Protein AF-A0A0F8VVZ7-F1 (afdb_monomer)

Solvent-accessible surface area (backbone atoms only — not comparable to full-atom values): 10686 Å² total; per-residue (Å²): 142,80,86,84,84,76,80,74,76,83,72,73,88,70,74,68,97,69,88,77,85,92,62,85,66,95,59,83,77,80,72,54,92,98,52,80,81,77,83,84,77,80,93,67,96,72,83,80,77,84,84,76,80,82,86,78,64,84,90,55,71,50,44,83,47,77,46,77,48,61,64,79,43,80,74,36,57,92,58,65,86,60,52,52,40,29,37,40,34,26,28,77,48,74,66,55,91,97,56,69,63,86,90,66,34,62,62,89,94,37,53,75,52,50,76,45,77,76,50,72,46,73,40,44,77,81,40,22,38,75,49,80,42,61,46,99,55,69,74,50,79,40,49,12,29,88,88,66,45,75,64,62,78,81,80,125

pLDDT: mean 79.24, std 21.48, range [27.12, 98.06]

Radius of gyration: 27.92 Å; Cα contacts (8 Å, |Δi|>4): 168; chains: 1; bounding box: 62×69×56 Å

InterPro domains:
  IPR040698 Hydrazine synthase alpha subunit, middle domain [PF18582] (82-152)

Mean predicted aligned error: 13.1 Å

Secondary structure (DSSP, 8-state):
----------------S--STT---SSPPP--TT----S-------PPPP-PPP---TT-SEEEEEES-GGGSGGGTTPPTT---EEEEEEEEPPPTT--SGGGSSSTT--SSEEEEEEEEE--TTS-EEEEEETT---EEEEE-TTS-B--TT--

Foldseek 3Di:
DDDPPPPPPPDPPDPDPDDDDPDDPVDDPDDDPPDDDDDDDDDDDDDDDDDDDDPDDPPDFKDKDKDPAPCVDPQCPPPDQQQFFKKWKWAKDADDPVDDDPVRADDDPHDNIDTGTPDMDTADSRRIDIDIDTPPTDIDIFGAGPVRDGDGPPDD

Organism: NCBI:txid412755

Neare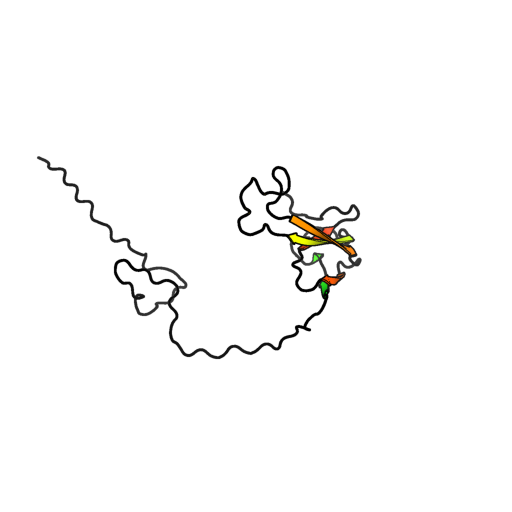st PDB structures (foldseek):
  1ozt-assembly3_K  TM=4.492E-01  e=7.957E+00  Homo sapiens
  8sqx-assembly1_A  TM=2.892E-01  e=3.500E+00  Corynebacterium diphtheriae NCTC 13129
  6fd0-assembly1_B  TM=3.370E-01  e=5.596E+00  Homo sapiens

Sequence (156 aa):
IYDHQSHVPERPLGFSDTWRYGRPLGTKPFSAPGHVLLEPIALKKRPRPPVIPSKVVDRSKGATFSIHDIYEGPGLAGVPRGTVKKFRLFTYQFAYHGMGGQVNRVGLDGPWDIKRVLGTVPIEPDGSAMFLVPANTPISIQPLDEDGKEVNPNVW

Structure (mmCIF, N/CA/C/O backbone):
data_AF-A0A0F8VVZ7-F1
#
_entry.id   AF-A0A0F8VVZ7-F1
#
loop_
_atom_site.group_PDB
_atom_site.id
_atom_site.type_symbol
_atom_site.label_atom_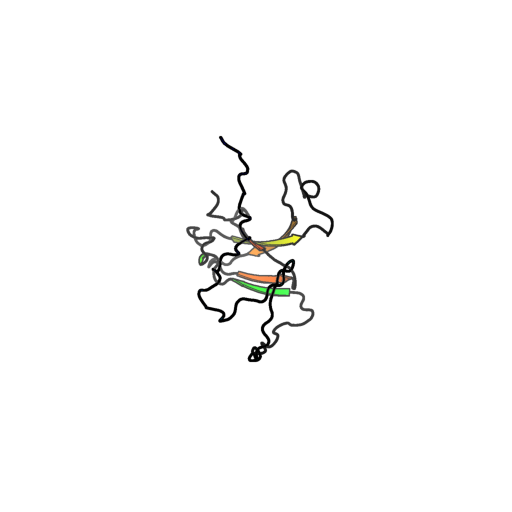id
_atom_site.label_alt_id
_atom_site.label_comp_id
_atom_site.label_asym_id
_atom_site.label_entity_id
_atom_site.label_seq_id
_atom_site.pdbx_PDB_ins_code
_atom_site.Cartn_x
_atom_site.Cartn_y
_atom_site.Cartn_z
_atom_site.occupancy
_atom_site.B_iso_or_equiv
_atom_site.auth_seq_id
_atom_site.auth_comp_id
_atom_site.auth_asym_id
_atom_site.auth_atom_id
_atom_site.pdbx_PDB_model_num
ATOM 1 N N . ILE A 1 1 ? 47.887 48.962 -36.029 1.00 38.66 1 ILE A N 1
ATOM 2 C CA . ILE A 1 1 ? 47.974 48.617 -34.590 1.00 38.66 1 ILE A CA 1
ATOM 3 C C . ILE A 1 1 ? 46.558 48.819 -34.042 1.00 38.66 1 ILE A C 1
ATOM 5 O O . ILE A 1 1 ? 46.180 49.965 -33.888 1.00 38.66 1 ILE A O 1
ATOM 9 N N . TYR A 1 2 ? 45.642 47.863 -33.906 1.00 27.12 2 TYR A N 1
ATOM 10 C CA . TYR A 1 2 ? 45.638 46.399 -33.920 1.00 27.12 2 TYR A CA 1
ATOM 11 C C . TYR A 1 2 ? 44.373 45.910 -34.655 1.00 27.12 2 TYR A C 1
ATOM 13 O O . TYR A 1 2 ? 43.327 46.548 -34.572 1.00 27.12 2 TYR A O 1
ATOM 21 N N . ASP A 1 3 ? 44.504 44.786 -35.356 1.00 31.72 3 ASP A N 1
ATOM 22 C CA . ASP A 1 3 ? 43.426 43.941 -35.877 1.00 31.72 3 ASP A CA 1
ATOM 23 C C . ASP A 1 3 ? 42.826 43.125 -34.716 1.00 31.72 3 ASP A C 1
ATOM 25 O O . ASP A 1 3 ? 43.574 42.579 -33.903 1.00 31.72 3 ASP A O 1
ATOM 29 N N . HIS A 1 4 ? 41.496 43.069 -34.614 1.00 34.97 4 HIS A N 1
ATOM 30 C CA . HIS A 1 4 ? 40.769 42.302 -33.598 1.00 34.97 4 HIS A CA 1
ATOM 31 C C . HIS A 1 4 ? 40.046 41.100 -34.234 1.00 34.97 4 HIS A C 1
ATOM 33 O O . HIS A 1 4 ? 38.872 40.846 -33.977 1.00 34.97 4 HIS A O 1
ATOM 39 N N . GLN A 1 5 ? 40.755 40.307 -35.041 1.00 36.59 5 GLN A N 1
ATOM 40 C CA . GLN A 1 5 ? 40.417 38.894 -35.222 1.00 36.59 5 GLN A CA 1
ATOM 41 C C . GLN A 1 5 ? 40.738 38.114 -33.939 1.00 36.59 5 GLN A C 1
ATOM 43 O O . GLN A 1 5 ? 41.784 37.481 -33.805 1.00 36.59 5 GLN A O 1
ATOM 48 N N . SER A 1 6 ? 39.825 38.124 -32.969 1.00 37.97 6 SER A N 1
ATOM 49 C CA . SER A 1 6 ? 39.844 37.123 -31.901 1.00 37.97 6 SER A CA 1
ATOM 50 C C . SER A 1 6 ? 39.265 35.819 -32.443 1.00 37.97 6 SER A C 1
ATOM 52 O O . SER A 1 6 ? 38.055 35.598 -32.425 1.00 37.97 6 SER A O 1
ATOM 54 N N . HIS A 1 7 ? 40.162 34.972 -32.946 1.00 35.31 7 HIS A N 1
ATOM 55 C CA . HIS A 1 7 ? 39.953 33.545 -33.152 1.00 35.31 7 HIS A CA 1
ATOM 56 C C . HIS A 1 7 ? 39.431 32.942 -31.837 1.00 35.31 7 HIS A C 1
ATOM 58 O O . HIS A 1 7 ? 40.185 32.765 -30.879 1.00 35.31 7 HIS A O 1
ATOM 64 N N . VAL A 1 8 ? 38.128 32.675 -31.754 1.00 42.44 8 VAL A N 1
ATOM 65 C CA . VAL A 1 8 ? 37.579 31.836 -30.686 1.00 42.44 8 VAL A CA 1
ATOM 66 C C . VAL A 1 8 ? 37.990 30.410 -31.045 1.00 42.44 8 VAL A C 1
ATOM 68 O O . VAL A 1 8 ? 37.563 29.927 -32.093 1.00 42.44 8 VAL A O 1
ATOM 71 N N . PRO A 1 9 ? 38.829 29.722 -30.251 1.00 33.06 9 PRO A N 1
ATOM 72 C CA . PRO A 1 9 ? 39.112 28.327 -30.529 1.00 33.06 9 PRO A CA 1
ATOM 73 C C . PRO A 1 9 ? 37.805 27.567 -30.329 1.00 33.06 9 PRO A C 1
ATOM 75 O O . PRO A 1 9 ? 37.203 27.651 -29.253 1.00 33.06 9 PRO A O 1
ATOM 78 N N . GLU A 1 10 ? 37.365 26.835 -31.349 1.00 38.81 10 GLU A N 1
ATOM 79 C CA . GLU A 1 10 ? 36.319 25.838 -31.178 1.00 38.81 10 GLU A CA 1
ATOM 80 C C . GLU A 1 10 ? 36.772 24.883 -30.074 1.00 38.81 10 GLU A C 1
ATOM 82 O O . GLU A 1 10 ? 37.702 24.093 -30.241 1.00 38.81 10 GLU A O 1
ATOM 87 N N . ARG A 1 11 ? 36.156 24.993 -28.894 1.00 33.75 11 ARG A N 1
ATOM 88 C CA . ARG A 1 11 ? 36.314 23.963 -27.877 1.00 33.75 11 ARG A CA 1
ATOM 89 C C . ARG A 1 11 ? 35.620 22.730 -28.441 1.00 33.75 11 ARG A C 1
ATOM 91 O O . ARG A 1 11 ? 34.406 22.798 -28.651 1.00 33.75 11 ARG A O 1
ATOM 98 N N . PRO A 1 12 ? 36.321 21.606 -28.661 1.00 33.03 12 PRO A N 1
ATOM 99 C CA . PRO A 1 12 ? 35.610 20.367 -28.898 1.00 33.03 12 PRO A CA 1
ATOM 100 C C . PRO A 1 12 ? 34.725 20.146 -27.671 1.00 33.03 12 PRO A C 1
ATOM 102 O O . PRO A 1 12 ? 35.169 20.367 -26.540 1.00 33.03 12 PRO A O 1
ATOM 105 N N . LEU A 1 13 ? 33.463 19.778 -27.894 1.00 36.41 13 LEU A N 1
ATOM 106 C CA . LEU A 1 13 ? 32.553 19.317 -26.848 1.00 36.41 13 LEU A CA 1
ATOM 107 C C . LEU A 1 13 ? 33.197 18.095 -26.183 1.00 36.41 13 LEU A C 1
ATOM 109 O O . LEU A 1 13 ? 32.997 16.952 -26.590 1.00 36.41 13 LEU A O 1
ATOM 113 N N . GLY A 1 14 ? 34.052 18.360 -25.200 1.00 32.12 14 GLY A N 1
ATOM 114 C CA . GLY A 1 14 ? 34.684 17.366 -24.368 1.00 32.12 14 GLY A CA 1
ATOM 115 C C . GLY A 1 14 ? 33.597 16.762 -23.508 1.00 32.12 14 GLY A C 1
ATOM 116 O O . GLY A 1 14 ? 33.225 17.326 -22.482 1.00 32.12 14 GLY A O 1
ATOM 117 N N . PHE A 1 15 ? 33.081 15.612 -23.935 1.00 38.22 15 PHE A N 1
ATOM 118 C CA . PHE A 1 15 ? 32.542 14.648 -22.993 1.00 38.22 15 PHE A CA 1
ATOM 119 C C . PHE A 1 15 ? 33.625 14.440 -21.939 1.00 38.22 15 PHE A C 1
ATOM 121 O O . PHE A 1 15 ? 34.724 13.991 -22.257 1.00 38.22 15 PHE A O 1
ATOM 128 N N . SER A 1 16 ? 33.346 14.846 -20.704 1.00 36.53 16 SER A N 1
ATOM 129 C CA . SER A 1 16 ? 34.226 14.574 -19.580 1.00 36.53 16 SER A CA 1
ATOM 130 C C . SER A 1 16 ? 34.523 13.076 -19.558 1.00 36.53 16 SER A C 1
ATOM 132 O O . SER A 1 16 ? 33.588 12.277 -19.500 1.00 36.53 16 SER A O 1
ATOM 134 N N . ASP A 1 17 ? 35.806 12.708 -19.566 1.00 35.81 17 ASP A N 1
ATOM 135 C CA . ASP A 1 17 ? 36.337 11.333 -19.479 1.00 35.81 17 ASP A CA 1
ATOM 136 C C . ASP A 1 17 ? 36.062 10.666 -18.118 1.00 35.81 17 ASP A C 1
ATOM 138 O O . ASP A 1 17 ? 36.838 9.867 -17.594 1.00 35.81 17 ASP A O 1
ATOM 142 N N . THR A 1 18 ? 34.949 11.012 -17.485 1.00 37.78 18 THR A N 1
ATOM 143 C CA . THR A 1 18 ? 34.636 10.579 -16.142 1.00 37.78 18 THR A CA 1
ATOM 144 C C . THR A 1 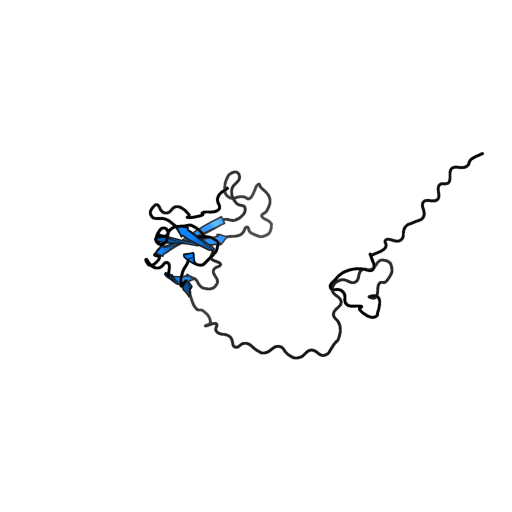18 ? 33.137 10.301 -16.003 1.00 37.78 18 THR A C 1
ATOM 146 O O . THR A 1 18 ? 32.293 11.119 -16.359 1.00 37.78 18 THR A O 1
ATOM 149 N N . TRP A 1 19 ? 32.859 9.120 -15.434 1.00 42.06 19 TRP A N 1
ATOM 150 C CA . TRP A 1 19 ? 31.724 8.791 -14.556 1.00 42.06 19 TRP A CA 1
ATOM 151 C C . TRP A 1 19 ? 30.612 7.868 -15.082 1.00 42.06 19 TRP A C 1
ATOM 153 O O . TRP A 1 19 ? 29.553 8.294 -15.526 1.00 42.06 19 TRP A O 1
ATOM 163 N N . ARG A 1 20 ? 30.769 6.574 -14.770 1.00 36.75 20 ARG A N 1
ATOM 164 C CA . ARG A 1 20 ? 29.941 5.892 -13.752 1.00 36.75 20 ARG A CA 1
ATOM 165 C C . ARG A 1 20 ? 30.733 4.720 -13.146 1.00 36.75 20 ARG A C 1
ATOM 167 O O . ARG A 1 20 ? 31.204 3.848 -13.865 1.00 36.75 20 ARG A O 1
ATOM 174 N N . TYR A 1 21 ? 30.870 4.706 -11.817 1.00 40.84 21 TYR A N 1
ATOM 175 C CA . TYR A 1 21 ? 31.405 3.593 -11.006 1.00 40.84 21 TYR A CA 1
ATOM 176 C C . TYR A 1 21 ? 32.882 3.186 -11.171 1.00 40.84 21 TYR A C 1
ATOM 178 O O . TYR A 1 21 ? 33.189 2.005 -11.029 1.00 40.84 21 TYR A O 1
ATOM 186 N N . GLY A 1 22 ? 33.805 4.123 -11.419 1.00 40.59 22 GLY A N 1
ATOM 187 C CA . GLY A 1 22 ? 35.239 3.927 -11.120 1.00 40.59 22 GLY A CA 1
ATOM 188 C C . GLY A 1 22 ? 35.931 2.703 -11.747 1.00 40.59 22 GLY A C 1
ATOM 189 O O . GLY A 1 22 ? 37.000 2.313 -11.289 1.00 40.59 22 GLY A O 1
ATOM 190 N N . ARG A 1 23 ? 35.342 2.075 -12.771 1.00 43.50 23 ARG A N 1
ATOM 191 C CA . ARG A 1 23 ? 35.945 0.954 -13.493 1.00 43.50 23 ARG A CA 1
ATOM 192 C C . ARG A 1 23 ? 36.420 1.436 -14.856 1.00 43.50 23 ARG A C 1
ATOM 194 O O . ARG A 1 23 ? 35.584 1.895 -15.635 1.00 43.50 23 ARG A O 1
ATOM 201 N N . PRO A 1 24 ? 37.716 1.298 -15.182 1.00 45.50 24 PRO A N 1
ATOM 202 C CA . PRO A 1 24 ? 38.182 1.501 -16.542 1.00 45.50 24 PRO A CA 1
ATOM 203 C C . PRO A 1 24 ? 37.517 0.450 -17.437 1.00 45.50 24 PRO A C 1
ATOM 205 O O . PRO A 1 24 ? 37.810 -0.743 -17.347 1.00 45.50 24 PRO A O 1
ATOM 208 N N . LEU A 1 25 ? 36.598 0.875 -18.302 1.00 50.97 25 LEU A N 1
ATOM 209 C CA . LEU A 1 25 ? 36.334 0.135 -19.529 1.00 50.97 25 LEU A CA 1
ATOM 210 C C . LEU A 1 25 ? 37.593 0.335 -20.370 1.00 50.97 25 LEU A C 1
ATOM 212 O O . LEU A 1 25 ? 37.863 1.445 -20.808 1.00 50.97 25 LEU A O 1
ATOM 216 N N . GLY A 1 26 ? 38.406 -0.711 -20.523 1.00 49.38 26 GLY A N 1
ATOM 217 C CA . GLY A 1 26 ? 39.729 -0.658 -21.165 1.00 49.38 26 GLY A CA 1
ATOM 218 C C . GLY A 1 26 ? 39.743 -0.246 -22.645 1.00 49.38 26 GLY A C 1
ATOM 219 O O . GLY A 1 26 ? 40.752 -0.438 -23.308 1.00 49.38 26 GLY A O 1
ATOM 220 N N . THR A 1 27 ? 38.647 0.298 -23.176 1.00 56.53 27 THR A N 1
ATOM 221 C CA . THR A 1 27 ? 38.540 0.919 -24.498 1.00 56.53 27 THR A CA 1
ATOM 222 C C . THR A 1 27 ? 37.497 2.038 -24.445 1.00 56.53 27 THR A C 1
ATOM 224 O O . THR A 1 27 ? 36.439 1.885 -23.830 1.00 56.53 27 THR A O 1
ATOM 227 N N . LYS A 1 28 ? 37.796 3.173 -25.090 1.00 58.12 28 LYS A N 1
ATOM 228 C CA . LYS A 1 28 ? 36.828 4.255 -25.315 1.00 58.12 28 LYS A CA 1
ATOM 229 C C . LYS A 1 28 ? 35.613 3.663 -26.051 1.00 58.12 28 LYS A C 1
ATOM 231 O O . LYS A 1 28 ? 35.825 2.964 -27.046 1.00 58.12 28 LYS A O 1
ATOM 236 N N . PRO A 1 29 ? 34.367 3.893 -25.598 1.00 61.78 29 PRO A N 1
ATOM 237 C CA . PRO A 1 29 ? 33.199 3.464 -26.357 1.00 61.78 29 PRO A CA 1
ATOM 238 C C . PRO A 1 29 ? 33.265 4.066 -27.766 1.00 61.78 29 PRO A C 1
ATOM 240 O O . PRO A 1 29 ? 33.671 5.218 -27.936 1.00 61.78 29 PRO A O 1
ATOM 243 N N . PHE A 1 30 ? 32.909 3.268 -28.776 1.00 64.62 30 PHE A N 1
ATOM 244 C CA . PHE A 1 30 ? 32.866 3.727 -30.162 1.00 64.62 30 PHE A CA 1
ATOM 245 C C . PHE A 1 30 ? 32.004 4.996 -30.259 1.00 64.62 30 PHE A C 1
ATOM 247 O O . PHE A 1 30 ? 30.949 5.095 -29.639 1.00 64.62 30 PHE A O 1
ATOM 254 N N . SER A 1 31 ? 32.461 5.985 -31.015 1.00 68.19 31 SER A N 1
ATOM 255 C CA . SER A 1 31 ? 31.673 7.158 -31.384 1.00 68.19 31 SER A CA 1
ATOM 256 C C . SER A 1 31 ? 32.077 7.534 -32.800 1.00 68.19 31 SER A C 1
ATOM 258 O O . SER A 1 31 ? 33.268 7.652 -33.093 1.00 68.19 31 SER A O 1
ATOM 260 N N . ALA A 1 32 ? 31.087 7.668 -33.680 1.00 70.69 32 ALA A N 1
ATOM 261 C CA . ALA A 1 32 ? 31.269 8.223 -35.012 1.00 70.69 32 ALA A CA 1
ATOM 262 C C . ALA A 1 32 ? 30.832 9.697 -34.990 1.00 70.69 32 ALA A C 1
ATOM 264 O O . ALA A 1 32 ? 29.862 10.022 -34.299 1.00 70.69 32 ALA A O 1
ATOM 265 N N . PRO A 1 33 ? 31.497 10.597 -35.736 1.00 77.62 33 PRO A N 1
ATOM 266 C CA . PRO A 1 33 ? 31.050 11.980 -35.863 1.00 77.62 33 PRO A CA 1
ATOM 267 C C . PRO A 1 33 ? 29.564 12.061 -36.246 1.00 77.62 33 PRO A C 1
ATOM 269 O O . PRO A 1 33 ? 29.078 11.300 -37.085 1.00 77.62 33 PRO A O 1
ATOM 272 N N . GLY A 1 34 ? 28.823 12.950 -35.583 1.00 81.25 34 GLY A N 1
ATOM 273 C CA . GLY A 1 34 ? 27.379 13.113 -35.782 1.00 81.25 34 GLY A CA 1
ATOM 274 C C . GLY A 1 34 ? 26.493 12.024 -35.160 1.00 81.25 34 GLY A C 1
ATOM 275 O O . GLY A 1 34 ? 25.278 12.106 -35.301 1.00 81.25 34 GLY A O 1
ATOM 276 N N . HIS A 1 35 ? 27.060 11.030 -34.465 1.00 78.25 35 HIS A N 1
ATOM 277 C CA . HIS A 1 35 ? 26.309 9.920 -33.874 1.00 78.25 35 HIS A CA 1
ATOM 278 C C . HIS A 1 35 ? 26.615 9.748 -32.383 1.00 78.25 35 HIS A C 1
ATOM 280 O O . HIS A 1 35 ? 27.761 9.843 -31.938 1.00 78.25 35 HIS A O 1
ATOM 286 N N . VAL A 1 36 ? 25.575 9.417 -31.614 1.00 78.00 36 VAL A N 1
ATOM 287 C CA . VAL A 1 36 ? 25.680 9.027 -30.203 1.00 78.00 36 VAL A CA 1
ATOM 288 C C . VAL A 1 36 ? 25.339 7.550 -30.044 1.00 78.00 36 VAL A C 1
ATOM 290 O O . VAL A 1 36 ? 24.416 7.043 -30.679 1.00 78.00 36 VAL A O 1
ATOM 293 N N . LEU A 1 37 ? 26.086 6.855 -29.189 1.00 77.06 37 LEU A N 1
ATOM 294 C CA . LEU A 1 37 ? 25.804 5.470 -28.824 1.00 77.06 37 LEU A CA 1
ATOM 295 C C . LEU A 1 37 ? 24.949 5.460 -27.558 1.00 77.06 37 LEU A C 1
ATOM 297 O O . LEU A 1 37 ? 25.429 5.788 -26.473 1.00 77.06 37 LEU A O 1
ATOM 301 N N . LEU A 1 38 ? 23.678 5.095 -27.713 1.00 80.69 38 LEU A N 1
ATOM 302 C CA . LEU A 1 38 ? 22.730 4.929 -26.618 1.00 80.69 38 LEU A CA 1
ATOM 303 C C . LEU A 1 38 ? 22.550 3.426 -26.359 1.00 80.69 38 LEU A C 1
ATOM 305 O O . LEU A 1 38 ? 22.319 2.665 -27.291 1.00 80.69 38 LEU A O 1
ATOM 309 N N . GLU A 1 39 ? 22.705 3.010 -25.100 1.00 88.06 39 GLU A N 1
ATOM 310 C CA . GLU A 1 39 ? 22.470 1.630 -24.631 1.00 88.06 39 GLU A CA 1
ATOM 311 C C . GLU A 1 39 ? 23.316 0.524 -25.311 1.00 88.06 39 GLU A C 1
ATOM 313 O O . GLU A 1 39 ? 22.771 -0.456 -25.823 1.00 88.06 39 GLU A O 1
ATOM 318 N N . PRO A 1 40 ? 24.664 0.596 -25.289 1.00 82.50 40 PRO A N 1
ATOM 319 C CA . PRO A 1 40 ? 25.488 -0.482 -25.834 1.00 82.50 40 PRO A CA 1
ATOM 320 C C . PRO A 1 40 ? 25.252 -1.806 -25.088 1.00 82.50 40 PRO A C 1
ATOM 322 O O . PRO A 1 40 ? 25.495 -1.920 -23.883 1.00 82.50 40 PRO A O 1
ATOM 325 N N . ILE A 1 41 ? 24.842 -2.844 -25.822 1.00 87.94 41 ILE A N 1
ATOM 326 C CA . ILE A 1 41 ? 24.661 -4.196 -25.282 1.00 87.94 41 ILE A CA 1
ATOM 327 C C . ILE A 1 41 ? 25.929 -5.011 -25.537 1.00 87.94 41 ILE A C 1
ATOM 329 O O . ILE A 1 41 ? 26.199 -5.455 -26.650 1.00 87.94 41 ILE A O 1
ATOM 333 N N . ALA A 1 42 ? 26.715 -5.238 -24.486 1.00 86.75 42 ALA A N 1
ATOM 334 C CA . ALA A 1 42 ? 27.908 -6.071 -24.581 1.00 86.75 42 ALA A CA 1
ATOM 335 C C . ALA A 1 42 ? 27.551 -7.537 -24.892 1.00 86.75 42 ALA A C 1
ATOM 337 O O . ALA A 1 42 ? 26.837 -8.189 -24.122 1.00 86.75 42 ALA A O 1
ATOM 338 N N . LEU A 1 43 ? 28.123 -8.084 -25.969 1.00 90.75 43 LEU A N 1
ATOM 339 C CA . LEU A 1 43 ? 28.019 -9.502 -26.301 1.00 90.75 43 LEU A CA 1
ATOM 340 C C . LEU A 1 43 ? 28.961 -10.318 -25.401 1.00 90.75 43 LEU A C 1
ATOM 342 O O . LEU A 1 43 ? 30.152 -10.459 -25.668 1.00 90.75 43 LEU A O 1
ATOM 346 N N . LYS A 1 44 ? 28.428 -10.838 -24.292 1.00 93.69 44 LYS A N 1
ATOM 347 C CA . LYS A 1 44 ? 29.164 -11.661 -23.321 1.00 93.69 44 LYS A CA 1
ATOM 348 C C . LYS A 1 44 ? 28.283 -12.808 -22.833 1.00 93.69 44 LYS A C 1
ATOM 350 O O . LYS A 1 44 ? 27.104 -12.602 -22.551 1.00 93.69 44 LYS A O 1
ATOM 355 N N . LYS A 1 45 ? 28.861 -14.001 -22.649 1.00 94.12 45 LYS A N 1
ATOM 356 C CA . LYS A 1 45 ? 28.173 -15.134 -22.006 1.00 94.12 45 LYS A CA 1
ATOM 357 C C . LYS A 1 45 ? 27.734 -14.740 -20.587 1.00 94.12 45 LYS A C 1
ATOM 359 O O . LYS A 1 45 ? 28.563 -14.324 -19.776 1.00 94.12 45 LYS A O 1
ATOM 364 N N . ARG A 1 46 ? 26.441 -14.876 -20.285 1.00 94.50 46 ARG A N 1
ATOM 365 C CA . ARG A 1 46 ? 25.855 -14.630 -18.956 1.00 94.50 46 ARG A CA 1
ATOM 366 C C . ARG A 1 46 ? 25.238 -15.926 -18.416 1.00 94.50 46 ARG A C 1
ATOM 368 O O . ARG A 1 46 ? 24.663 -16.673 -19.209 1.00 94.50 46 ARG A O 1
ATOM 375 N N . PRO A 1 47 ? 25.353 -16.219 -17.109 1.00 95.50 47 PRO A N 1
ATOM 376 C CA . PRO A 1 47 ? 24.612 -17.323 -16.509 1.00 95.50 47 PRO A CA 1
ATOM 377 C C . PRO A 1 47 ? 23.107 -17.052 -16.617 1.00 95.50 47 PRO A C 1
ATOM 379 O O . PRO A 1 47 ? 22.667 -15.905 -16.512 1.00 95.50 47 PRO A O 1
ATOM 382 N N . ARG A 1 48 ? 22.316 -18.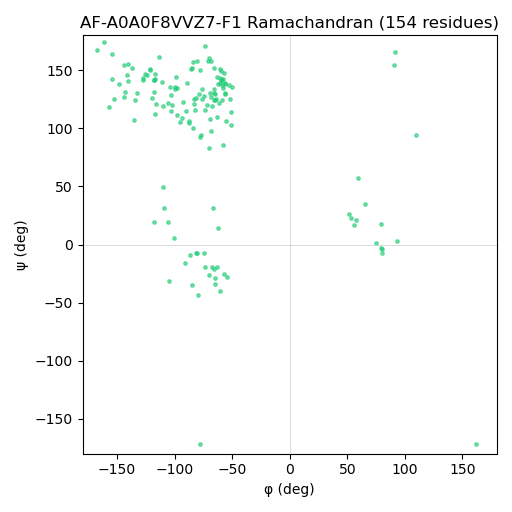105 -16.836 1.00 95.88 48 ARG A N 1
ATOM 383 C CA . ARG A 1 48 ? 20.854 -18.003 -16.861 1.00 95.88 48 ARG A CA 1
ATOM 384 C C . ARG A 1 48 ? 20.355 -17.681 -15.443 1.00 95.88 48 ARG A C 1
ATOM 386 O O . ARG A 1 48 ? 20.718 -18.420 -14.528 1.00 95.88 48 ARG A O 1
ATOM 393 N N . PRO A 1 49 ? 19.542 -16.627 -15.241 1.00 95.94 49 PRO A N 1
ATOM 394 C CA . PRO A 1 49 ? 18.921 -16.372 -13.945 1.00 95.94 49 PRO A CA 1
ATOM 395 C C . PRO A 1 49 ? 18.079 -17.573 -13.483 1.00 95.94 49 PRO A C 1
ATOM 397 O O . PRO A 1 49 ? 17.496 -18.261 -14.331 1.00 95.94 49 PRO A O 1
ATOM 400 N N . PRO A 1 50 ? 17.994 -17.837 -12.168 1.00 96.38 50 PRO A N 1
ATOM 401 C CA . PRO A 1 50 ? 17.132 -18.891 -11.650 1.00 96.38 50 PRO A CA 1
ATOM 402 C C . PRO A 1 50 ? 15.671 -18.620 -12.025 1.00 96.38 50 PRO A C 1
ATOM 404 O O . PRO A 1 50 ? 15.212 -17.477 -12.020 1.00 96.38 50 PRO A O 1
ATOM 407 N N . VAL A 1 51 ? 14.936 -19.683 -12.354 1.00 96.06 51 VAL A N 1
ATOM 408 C CA . VAL A 1 51 ? 13.499 -19.592 -12.635 1.00 96.06 51 VAL A CA 1
ATOM 409 C C . VAL A 1 51 ? 12.752 -19.614 -11.305 1.00 96.06 51 VAL A C 1
ATOM 411 O O . VAL A 1 51 ? 12.802 -20.612 -10.591 1.00 96.06 51 VAL A O 1
ATOM 414 N N . ILE A 1 52 ? 12.063 -18.521 -10.975 1.00 95.81 52 ILE A N 1
ATOM 415 C CA . ILE A 1 52 ? 11.171 -18.454 -9.813 1.00 95.81 52 ILE A CA 1
ATOM 416 C C . ILE A 1 52 ? 9.817 -19.049 -10.230 1.00 95.81 52 ILE A C 1
ATOM 418 O O . ILE A 1 52 ? 9.210 -18.533 -11.173 1.00 95.81 52 ILE A O 1
ATOM 422 N N . PRO A 1 53 ? 9.325 -20.117 -9.572 1.00 95.06 53 PRO A N 1
ATOM 423 C CA . PRO A 1 53 ? 8.004 -20.662 -9.862 1.00 95.06 53 PRO A CA 1
ATOM 424 C C . PRO A 1 53 ? 6.905 -19.625 -9.622 1.00 95.06 53 PRO A C 1
ATOM 426 O O . PRO A 1 53 ? 6.928 -18.896 -8.627 1.00 95.06 53 PRO A O 1
ATOM 429 N N . SER A 1 54 ? 5.922 -19.579 -10.519 1.00 93.62 54 SER A N 1
ATOM 430 C CA . SER A 1 54 ? 4.760 -18.711 -10.342 1.00 93.62 54 SER A CA 1
ATOM 431 C C . SER A 1 54 ? 3.932 -19.166 -9.141 1.00 93.62 54 SER A C 1
ATOM 433 O O . SER A 1 54 ? 3.628 -20.349 -9.001 1.00 93.62 54 SER A O 1
ATOM 435 N N . LYS A 1 55 ? 3.535 -18.210 -8.298 1.00 91.81 55 LYS A N 1
ATOM 436 C CA . LYS A 1 55 ? 2.541 -18.403 -7.227 1.00 91.81 55 LYS A CA 1
ATOM 437 C C . LYS A 1 55 ? 1.156 -17.869 -7.620 1.00 91.81 55 LYS A C 1
ATOM 439 O O . LYS A 1 55 ? 0.262 -17.805 -6.783 1.00 91.81 55 LYS A O 1
ATOM 444 N N . VAL A 1 56 ? 0.990 -17.427 -8.869 1.00 91.75 56 VAL A N 1
ATOM 445 C CA . VAL A 1 56 ? -0.252 -16.821 -9.355 1.00 91.75 56 VAL A CA 1
ATOM 446 C C . VAL A 1 56 ? -1.287 -17.911 -9.604 1.00 91.75 56 VAL A C 1
ATOM 448 O O . VAL A 1 56 ? -1.049 -18.833 -10.381 1.00 91.75 56 VAL A O 1
ATOM 451 N N . VAL A 1 57 ? -2.451 -17.767 -8.977 1.00 90.25 57 VAL A N 1
ATOM 452 C CA . VAL A 1 57 ? -3.652 -18.529 -9.325 1.00 90.25 57 VAL A CA 1
ATOM 453 C C . VAL A 1 57 ? -4.404 -17.733 -10.385 1.00 90.25 57 VAL A C 1
ATOM 455 O O . VAL A 1 57 ? -4.856 -16.618 -10.115 1.00 90.25 57 VAL A O 1
ATOM 458 N N . ASP A 1 58 ? -4.496 -18.285 -11.595 1.00 86.62 58 ASP A N 1
ATOM 459 C CA . ASP A 1 58 ? -5.155 -17.611 -12.714 1.00 86.62 58 ASP A CA 1
ATOM 460 C C . ASP A 1 58 ? -6.633 -17.325 -12.397 1.00 86.62 58 ASP A C 1
ATOM 462 O O . ASP A 1 58 ? -7.317 -18.114 -11.740 1.00 86.62 58 ASP A O 1
ATOM 466 N N . ARG A 1 59 ? -7.120 -16.171 -12.864 1.00 88.81 59 ARG A N 1
ATOM 467 C CA . ARG A 1 59 ? -8.498 -15.678 -12.677 1.00 88.81 59 ARG A CA 1
ATOM 468 C C . ARG A 1 59 ? -8.960 -15.533 -11.222 1.00 88.81 59 ARG A C 1
ATOM 470 O O . ARG A 1 59 ? -10.168 -15.480 -10.969 1.00 88.81 59 ARG A O 1
ATOM 477 N N . SER A 1 60 ? -8.039 -15.438 -10.263 1.00 91.25 60 SER A N 1
ATOM 478 C CA . SER A 1 60 ? -8.400 -15.082 -8.891 1.00 91.25 60 SER A CA 1
ATOM 479 C C . SER A 1 60 ? -9.091 -13.712 -8.860 1.00 91.25 60 SER A C 1
ATOM 481 O O . SER A 1 60 ? -8.754 -12.795 -9.608 1.00 91.25 60 SER A O 1
ATOM 483 N N . LYS A 1 61 ? -10.111 -13.576 -8.006 1.00 93.81 61 LYS A N 1
ATOM 484 C CA . LYS A 1 61 ? -10.859 -12.315 -7.850 1.00 93.81 61 LYS A CA 1
ATOM 485 C C . LYS A 1 61 ? -10.273 -11.408 -6.769 1.00 93.81 61 LYS A C 1
ATOM 487 O O . LYS A 1 61 ? -10.597 -10.225 -6.720 1.00 93.81 61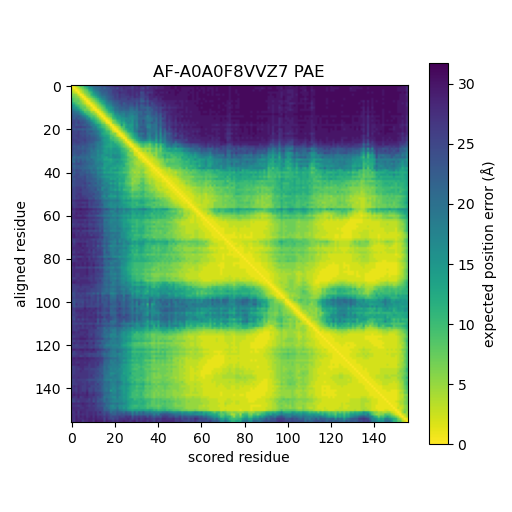 LYS A O 1
ATOM 492 N N . GLY A 1 62 ? -9.415 -11.952 -5.913 1.00 93.88 62 GLY A N 1
ATOM 493 C CA . GLY A 1 62 ? -8.829 -11.229 -4.800 1.00 93.88 62 GLY A CA 1
ATOM 494 C C . GLY A 1 62 ? -7.579 -11.894 -4.253 1.00 93.88 62 GLY A C 1
ATOM 495 O O . GLY A 1 62 ? -7.210 -12.993 -4.666 1.00 93.88 62 GLY A O 1
ATOM 496 N N . ALA A 1 63 ? -6.950 -11.204 -3.313 1.00 93.69 63 ALA A N 1
ATOM 497 C CA . ALA A 1 63 ? -5.818 -11.686 -2.541 1.00 93.69 63 ALA A CA 1
ATOM 498 C C . ALA A 1 63 ? -5.998 -11.308 -1.069 1.00 93.69 63 ALA A C 1
ATOM 500 O O . ALA A 1 63 ? -6.638 -10.303 -0.755 1.00 93.69 63 ALA A O 1
ATOM 501 N N . THR A 1 64 ? -5.419 -12.103 -0.175 1.00 95.19 64 THR A N 1
ATOM 502 C CA . THR A 1 64 ? -5.330 -11.755 1.244 1.00 95.19 64 THR A CA 1
ATOM 503 C C . THR A 1 64 ? -4.150 -10.817 1.452 1.00 95.19 64 THR A C 1
ATOM 505 O O . THR A 1 64 ? -3.024 -11.139 1.071 1.00 95.19 64 THR A O 1
ATOM 508 N N . PHE A 1 65 ? -4.411 -9.668 2.063 1.00 95.56 65 PHE A N 1
ATOM 509 C CA . PHE A 1 65 ? -3.403 -8.724 2.523 1.00 95.56 65 PHE A CA 1
ATOM 510 C C . PHE A 1 65 ? -3.277 -8.840 4.042 1.00 95.56 65 PHE A C 1
ATOM 512 O O . PHE A 1 65 ? -4.292 -8.916 4.734 1.00 95.56 65 PHE A O 1
ATOM 519 N N . SER A 1 66 ? -2.046 -8.870 4.550 1.00 96.06 66 SER A N 1
ATOM 520 C CA . SER A 1 66 ? -1.755 -9.001 5.978 1.00 96.06 66 SER A CA 1
ATOM 521 C C . SER A 1 66 ? -0.721 -7.963 6.392 1.00 96.06 66 SER A C 1
ATOM 523 O O . SER A 1 66 ? 0.324 -7.842 5.752 1.00 96.06 66 SER A O 1
ATOM 525 N N . ILE A 1 67 ? -1.010 -7.242 7.470 1.00 95.56 67 ILE A N 1
ATOM 526 C CA . ILE A 1 67 ? -0.095 -6.335 8.163 1.00 95.56 67 ILE A CA 1
ATOM 527 C C . ILE A 1 67 ? 0.039 -6.860 9.584 1.00 95.56 67 ILE A C 1
ATOM 529 O O . ILE A 1 67 ? -0.967 -7.060 10.261 1.00 95.56 67 ILE A O 1
ATOM 533 N N . HIS A 1 68 ? 1.272 -7.089 10.023 1.00 96.56 68 HIS A N 1
ATOM 534 C CA . HIS A 1 68 ? 1.536 -7.560 11.380 1.00 96.56 68 HIS A CA 1
ATOM 535 C C . HIS A 1 68 ? 1.473 -6.427 12.398 1.00 96.56 68 HIS A C 1
ATOM 537 O O . HIS A 1 68 ? 0.868 -6.597 13.444 1.00 96.56 68 HIS A O 1
ATOM 543 N N . ASP A 1 69 ? 2.056 -5.273 12.082 1.00 96.44 69 ASP A N 1
ATOM 544 C CA . ASP A 1 69 ? 2.015 -4.108 12.956 1.00 96.44 69 ASP A CA 1
ATOM 545 C C . ASP A 1 69 ? 2.236 -2.829 12.142 1.00 96.44 69 ASP A C 1
ATOM 547 O O . ASP A 1 69 ? 3.274 -2.644 11.504 1.00 96.44 69 ASP A O 1
ATOM 551 N N . ILE A 1 70 ? 1.247 -1.937 12.136 1.00 95.06 70 ILE A N 1
ATOM 552 C CA . ILE A 1 70 ? 1.332 -0.661 11.416 1.00 95.06 70 ILE A CA 1
ATOM 553 C C . ILE A 1 70 ? 2.256 0.362 12.100 1.00 95.06 70 ILE A C 1
ATOM 555 O O . ILE A 1 70 ? 2.717 1.303 11.453 1.00 95.06 70 ILE A O 1
ATOM 559 N N . TYR A 1 71 ? 2.552 0.186 13.389 1.00 94.88 71 TYR A N 1
ATOM 560 C CA . TYR A 1 71 ? 3.334 1.132 14.188 1.00 94.88 71 TYR A CA 1
ATOM 561 C C . TYR A 1 71 ? 4.849 0.918 14.096 1.00 94.88 71 TYR A C 1
ATOM 563 O O . TYR A 1 71 ? 5.604 1.763 14.573 1.00 94.88 71 TYR A O 1
ATOM 571 N N 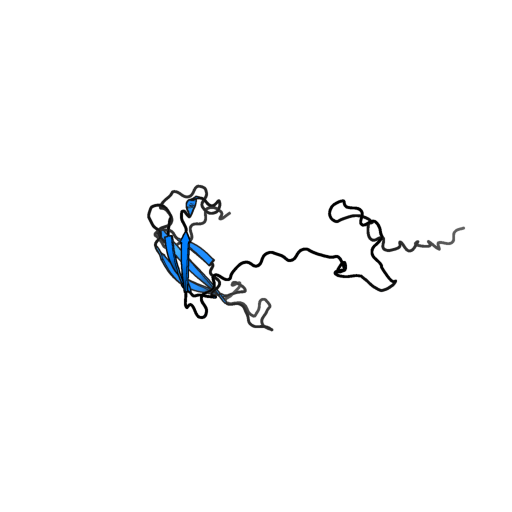. GLU A 1 72 ? 5.317 -0.174 13.484 1.00 94.44 72 GLU A N 1
ATOM 572 C CA . GLU A 1 72 ? 6.757 -0.415 13.286 1.00 94.44 72 GLU A CA 1
ATOM 573 C C . GLU A 1 72 ? 7.383 0.530 12.250 1.00 94.44 72 GLU A C 1
ATOM 575 O O . GLU A 1 72 ? 8.582 0.810 12.288 1.00 94.44 72 GLU A O 1
ATOM 580 N N . GLY A 1 73 ? 6.580 1.024 11.305 1.00 87.88 73 GLY A N 1
ATOM 581 C CA . GLY A 1 73 ? 7.052 1.885 10.229 1.00 87.88 73 GLY A CA 1
ATOM 582 C C . GLY A 1 73 ? 7.291 3.335 10.674 1.00 87.88 73 GLY A C 1
ATOM 583 O O . GLY A 1 73 ? 6.556 3.865 11.509 1.00 87.88 73 GLY A O 1
ATOM 584 N N . PRO A 1 74 ? 8.236 4.056 10.039 1.00 90.25 74 PRO A N 1
ATOM 585 C CA . PRO A 1 74 ? 8.529 5.454 10.374 1.00 90.25 74 PRO A CA 1
ATOM 586 C C . PRO A 1 74 ? 7.347 6.405 10.119 1.00 90.25 74 PRO A C 1
ATOM 588 O O . PRO A 1 74 ? 7.305 7.498 10.674 1.00 90.25 74 PRO A O 1
ATOM 591 N N . GLY A 1 75 ? 6.376 5.999 9.294 1.00 88.00 75 GLY A N 1
ATOM 592 C CA . GLY A 1 75 ? 5.200 6.805 8.963 1.00 88.00 75 GLY A CA 1
ATOM 593 C C . GLY A 1 75 ? 4.258 7.070 10.141 1.00 88.00 75 GLY A C 1
ATOM 594 O O . GLY A 1 75 ? 3.520 8.045 10.087 1.00 88.00 75 GLY A O 1
ATOM 595 N N . LEU A 1 76 ? 4.301 6.251 11.198 1.00 92.75 76 LEU A N 1
ATOM 596 C CA . LEU A 1 76 ? 3.519 6.438 12.429 1.00 92.75 76 LEU A CA 1
ATOM 597 C C . LEU A 1 76 ? 4.408 6.631 13.667 1.00 92.75 76 LEU A C 1
ATOM 599 O O . LEU A 1 76 ? 3.954 6.448 14.797 1.00 92.75 76 LEU A O 1
ATOM 603 N N . ALA A 1 77 ? 5.677 7.004 13.481 1.00 91.81 77 ALA A N 1
ATOM 604 C CA . ALA A 1 77 ? 6.582 7.246 14.597 1.00 91.81 77 ALA A CA 1
ATOM 605 C C . ALA A 1 77 ? 6.007 8.311 15.551 1.00 91.81 77 ALA A C 1
ATOM 607 O O . ALA A 1 77 ? 5.583 9.383 15.126 1.00 91.81 77 ALA A O 1
ATOM 608 N N . GLY A 1 78 ? 5.977 7.997 16.848 1.00 91.81 78 GLY A N 1
ATOM 609 C CA . GLY A 1 78 ? 5.430 8.879 17.885 1.00 91.81 78 GLY A CA 1
ATOM 610 C C . GLY A 1 78 ? 3.901 8.873 18.012 1.00 91.81 78 GLY A C 1
ATOM 611 O O . GLY A 1 78 ? 3.383 9.435 18.975 1.00 91.81 78 GLY A O 1
ATOM 612 N N . VAL A 1 79 ? 3.171 8.209 17.110 1.00 94.31 79 VAL A N 1
ATOM 613 C CA . VAL A 1 79 ? 1.719 8.031 17.247 1.00 94.31 79 VAL A CA 1
ATOM 614 C C . VAL A 1 79 ? 1.444 6.974 18.323 1.00 94.31 79 VAL A C 1
ATOM 616 O O . VAL A 1 79 ? 1.970 5.862 18.226 1.00 94.31 79 VAL A O 1
ATOM 619 N N . PRO A 1 80 ? 0.600 7.258 19.333 1.00 94.50 80 PRO A N 1
ATOM 620 C CA . PRO A 1 80 ? 0.249 6.266 20.341 1.00 94.50 80 PRO A CA 1
ATOM 621 C C . PRO A 1 80 ? -0.402 5.025 19.721 1.00 94.50 80 PRO A C 1
ATOM 623 O O . PRO A 1 80 ? -1.276 5.119 18.849 1.00 94.50 80 PRO A O 1
ATOM 626 N N . ARG A 1 81 ? -0.009 3.840 20.197 1.00 95.06 81 ARG A N 1
ATOM 627 C CA . ARG A 1 81 ? -0.630 2.580 19.769 1.00 95.06 81 ARG A CA 1
ATOM 628 C C . ARG A 1 81 ? -2.130 2.585 20.057 1.00 95.06 81 ARG A C 1
ATOM 630 O O . ARG A 1 81 ? -2.582 3.133 21.058 1.00 95.06 81 ARG A O 1
ATOM 637 N N . GLY A 1 82 ? -2.900 1.997 19.148 1.00 95.06 82 GLY A N 1
ATOM 638 C CA . GLY A 1 82 ? -4.359 1.992 19.201 1.00 95.06 82 GLY A CA 1
ATOM 639 C C . GLY A 1 82 ? -5.028 3.283 18.714 1.00 95.06 82 GLY A C 1
ATOM 640 O O . GLY A 1 82 ? -6.255 3.309 18.645 1.00 95.06 82 GLY A O 1
ATOM 641 N N . THR A 1 83 ? -4.278 4.333 18.346 1.00 96.12 83 THR A N 1
ATOM 642 C CA . THR A 1 83 ? -4.849 5.544 17.715 1.00 96.12 83 THR A CA 1
ATOM 643 C C . THR A 1 83 ? -5.539 5.223 16.387 1.00 96.12 83 THR A C 1
ATOM 645 O O . THR A 1 83 ? -6.612 5.748 16.105 1.00 96.12 83 THR A O 1
ATOM 648 N N . VAL A 1 84 ? -4.954 4.339 15.575 1.00 97.00 84 VAL A N 1
ATOM 649 C CA . VAL A 1 84 ? -5.505 3.971 14.271 1.00 97.00 84 VAL A CA 1
ATOM 650 C C . VAL A 1 84 ? -6.566 2.890 14.475 1.00 97.00 84 VAL A C 1
ATOM 652 O O . VAL A 1 84 ? -6.293 1.856 15.079 1.00 97.00 84 VAL A O 1
ATOM 655 N N . LYS A 1 85 ? -7.781 3.126 13.976 1.00 97.50 85 LYS A N 1
ATOM 656 C CA . LYS A 1 85 ? -8.935 2.220 14.111 1.00 97.50 85 LYS A CA 1
ATOM 657 C C . LYS A 1 85 ? -9.262 1.471 12.829 1.00 97.50 85 LYS A C 1
ATOM 659 O O . LYS A 1 85 ? -9.818 0.373 12.873 1.00 97.50 85 LYS A O 1
ATOM 664 N N . LYS A 1 86 ? -8.995 2.089 11.678 1.00 98.06 86 LYS A N 1
ATOM 665 C CA . LYS A 1 86 ? -9.361 1.551 10.364 1.00 98.06 86 LYS A CA 1
ATOM 666 C C . LYS A 1 86 ? -8.297 1.886 9.335 1.00 98.06 86 LYS A C 1
ATOM 668 O O . LYS A 1 86 ? -7.641 2.918 9.424 1.00 98.06 86 LYS A O 1
ATOM 673 N N . PHE A 1 87 ? -8.210 1.071 8.297 1.00 97.50 87 PHE A N 1
ATOM 674 C CA . PHE A 1 87 ? -7.581 1.461 7.045 1.00 97.50 87 PHE A CA 1
ATOM 675 C C . PHE A 1 87 ? -8.636 1.897 6.044 1.00 97.50 87 PHE A C 1
ATOM 677 O O . PHE A 1 87 ? -9.626 1.195 5.842 1.00 97.50 87 PHE A O 1
ATOM 684 N N . ARG A 1 88 ? -8.403 3.020 5.365 1.00 97.81 88 ARG A N 1
ATOM 685 C CA . ARG A 1 88 ? -9.079 3.361 4.111 1.00 97.81 88 ARG A CA 1
ATOM 686 C C . ARG A 1 88 ? -8.239 2.866 2.953 1.00 97.81 88 ARG A C 1
ATOM 688 O O . ARG A 1 88 ? -7.088 3.265 2.801 1.00 97.81 88 ARG A O 1
ATOM 695 N N . LEU A 1 89 ? -8.844 2.029 2.124 1.00 97.50 89 LEU A N 1
ATOM 696 C CA . LEU A 1 89 ? -8.247 1.567 0.885 1.00 97.50 89 LEU A CA 1
ATOM 697 C C . LEU A 1 89 ? -8.811 2.378 -0.266 1.00 97.50 89 LEU A C 1
ATOM 699 O O . LEU A 1 89 ? -10.026 2.553 -0.380 1.00 97.50 89 LEU A O 1
ATOM 703 N N . PHE A 1 90 ? -7.936 2.843 -1.144 1.00 95.81 90 PHE A N 1
ATOM 704 C CA . PHE A 1 90 ? -8.337 3.517 -2.368 1.00 95.81 90 PHE A CA 1
ATOM 705 C C . PHE A 1 90 ? -7.448 3.106 -3.535 1.00 95.81 90 PHE A C 1
ATOM 707 O O . PHE A 1 90 ? -6.309 2.680 -3.355 1.00 95.81 90 PHE A O 1
ATOM 714 N N . THR A 1 91 ? -7.995 3.230 -4.736 1.00 95.06 91 THR A N 1
ATOM 715 C CA . THR A 1 91 ? -7.299 2.991 -5.997 1.00 95.06 91 THR A CA 1
ATOM 716 C C . THR A 1 91 ? -7.160 4.292 -6.776 1.00 95.06 91 THR A C 1
ATOM 718 O O . THR A 1 91 ? -7.877 5.264 -6.515 1.00 95.06 91 THR A O 1
ATOM 721 N N . TYR A 1 92 ? -6.236 4.305 -7.728 1.00 89.25 92 TYR A N 1
ATOM 722 C CA . TYR A 1 92 ? -6.012 5.430 -8.621 1.00 89.25 92 TYR A CA 1
ATOM 723 C C . TYR A 1 92 ? -6.698 5.161 -9.948 1.00 89.25 92 TYR A C 1
ATOM 725 O O . TYR A 1 92 ? -6.588 4.071 -10.510 1.00 89.25 92 TYR A O 1
ATOM 733 N N . GLN A 1 93 ? -7.385 6.173 -10.454 1.00 85.44 93 GLN A N 1
ATOM 734 C CA . GLN A 1 93 ? -7.917 6.173 -11.799 1.00 85.44 93 GLN A CA 1
ATOM 735 C C . GLN A 1 93 ? -7.236 7.301 -12.562 1.00 85.44 93 GLN A C 1
ATOM 737 O O . GLN A 1 93 ? -7.389 8.479 -12.234 1.00 85.44 93 GLN A O 1
ATOM 742 N N . PHE A 1 94 ? -6.432 6.888 -13.534 1.00 79.44 94 PHE A N 1
ATOM 743 C CA . PHE A 1 94 ? -5.589 7.769 -14.323 1.00 79.44 94 PHE A CA 1
ATOM 744 C C . PHE A 1 94 ? -6.366 8.360 -15.493 1.00 79.44 94 PHE A C 1
ATOM 746 O O . PHE A 1 94 ? -7.305 7.742 -16.010 1.00 79.44 94 PHE A O 1
ATOM 753 N N . ALA A 1 95 ? -5.951 9.549 -15.919 1.00 76.00 95 ALA A N 1
ATOM 754 C CA . ALA A 1 95 ? -6.479 10.171 -17.122 1.00 76.00 95 ALA A CA 1
ATOM 755 C C . ALA A 1 95 ? -6.230 9.297 -18.366 1.00 76.00 95 ALA A C 1
ATOM 757 O O . ALA A 1 95 ? -5.241 8.565 -18.463 1.00 76.00 95 ALA A O 1
ATOM 758 N N . TYR A 1 96 ? -7.140 9.378 -19.339 1.00 76.69 96 TYR A N 1
ATOM 759 C CA . TYR A 1 96 ? -6.973 8.701 -20.622 1.00 76.69 96 TYR A CA 1
ATOM 760 C C . TYR A 1 96 ? -5.836 9.327 -21.441 1.00 76.69 96 TYR A C 1
ATOM 762 O O . TYR A 1 96 ? -5.483 10.493 -21.273 1.00 76.69 96 TYR A O 1
ATOM 770 N N . HIS A 1 97 ? -5.283 8.564 -22.386 1.00 79.31 97 HIS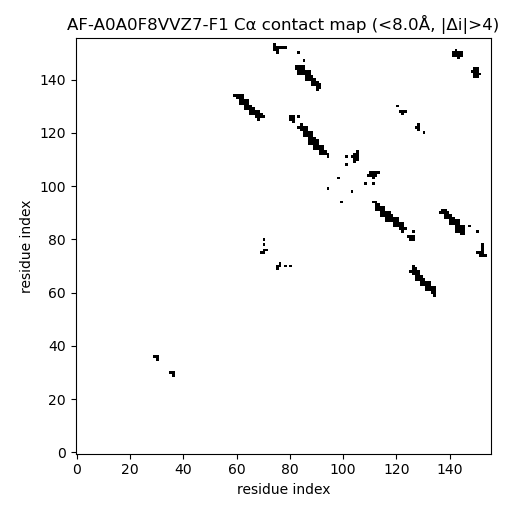 A N 1
ATOM 771 C CA . HIS A 1 97 ? -4.309 9.097 -23.338 1.00 79.31 97 HIS A CA 1
ATOM 772 C C . HIS A 1 97 ? -4.883 10.304 -24.094 1.00 79.31 97 HIS A C 1
ATOM 774 O O . HIS A 1 97 ? -6.041 10.294 -24.506 1.00 79.31 97 HIS A O 1
ATOM 780 N N . GLY A 1 98 ? -4.066 11.344 -24.274 1.00 77.69 98 GLY A N 1
ATOM 781 C CA . GLY A 1 98 ? -4.498 12.609 -24.880 1.00 77.69 98 GLY A CA 1
ATOM 782 C C . GLY A 1 98 ? -5.246 13.543 -23.921 1.00 77.69 98 GLY A C 1
ATOM 783 O O . GLY A 1 98 ? -5.538 14.675 -24.296 1.00 77.69 98 GLY A O 1
ATOM 784 N N . MET A 1 99 ? -5.504 13.114 -22.682 1.00 74.56 99 MET A N 1
ATOM 785 C CA . MET A 1 99 ? -6.000 13.974 -21.613 1.00 74.56 99 MET A CA 1
AT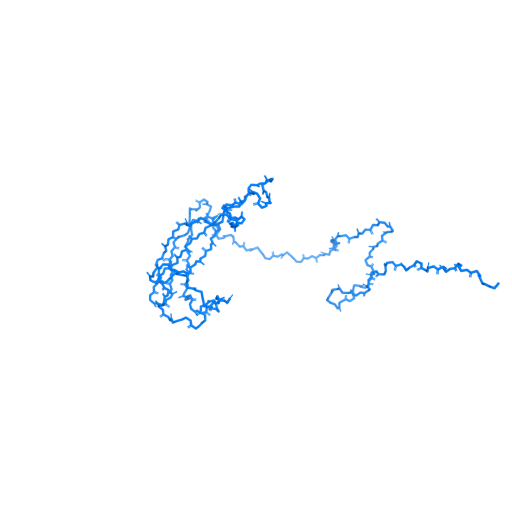OM 786 C C . MET A 1 99 ? -4.855 14.320 -20.661 1.00 74.56 99 MET A C 1
ATOM 788 O O . MET A 1 99 ? -4.286 13.463 -19.991 1.00 74.56 99 MET A O 1
ATOM 792 N N . GLY A 1 100 ? -4.504 15.600 -20.616 1.00 69.44 100 GLY A N 1
ATOM 793 C CA . GLY A 1 100 ? -3.473 16.144 -19.738 1.00 69.44 100 GLY A CA 1
ATOM 794 C C . GLY A 1 100 ? -3.540 17.667 -19.716 1.00 69.44 100 GLY A C 1
ATOM 795 O O . GLY A 1 100 ? -4.230 18.275 -20.532 1.00 69.44 100 GLY A O 1
ATOM 796 N N . GLY A 1 101 ? -2.851 18.297 -18.771 1.00 68.94 101 GLY A N 1
ATOM 797 C CA . GLY A 1 101 ? -2.896 19.752 -18.595 1.00 68.94 101 GLY A CA 1
ATOM 798 C C . GLY A 1 101 ? -3.993 20.215 -17.634 1.00 68.94 101 GLY A C 1
ATOM 799 O O . GLY A 1 101 ? -4.963 19.505 -17.375 1.00 68.94 101 GLY A O 1
ATOM 800 N N . GLN A 1 102 ? -3.776 21.383 -17.024 1.00 65.88 102 GLN A N 1
ATOM 801 C CA . GLN A 1 102 ? -4.528 21.844 -15.846 1.00 65.88 102 GLN A CA 1
ATOM 802 C C . GLN A 1 102 ? -6.050 21.858 -16.049 1.00 65.88 102 GLN A C 1
ATOM 804 O O . GLN A 1 102 ? -6.804 21.682 -15.099 1.00 65.88 102 GLN A O 1
ATOM 809 N N . VAL A 1 103 ? -6.477 22.026 -17.300 1.00 70.69 103 VAL A N 1
ATOM 810 C CA . VAL A 1 103 ? -7.875 22.067 -17.737 1.00 70.69 103 VAL A CA 1
ATOM 811 C C . VAL A 1 103 ? -8.619 20.735 -17.593 1.00 70.69 103 VAL A C 1
ATOM 813 O O . VAL A 1 103 ? -9.842 20.736 -17.560 1.00 70.69 103 VAL A O 1
ATOM 816 N N . ASN A 1 104 ? -7.905 19.609 -17.484 1.00 70.62 104 ASN A N 1
ATOM 817 C CA . ASN A 1 104 ? -8.480 18.258 -17.455 1.00 70.62 104 ASN A CA 1
ATOM 818 C C . ASN A 1 104 ? -8.464 17.621 -16.050 1.00 70.62 104 ASN A C 1
ATOM 820 O O . ASN A 1 104 ? -8.534 16.400 -15.922 1.00 70.62 104 ASN A O 1
ATOM 824 N N . ARG A 1 105 ? -8.326 18.433 -14.994 1.00 70.25 105 ARG A N 1
ATOM 825 C CA . ARG A 1 105 ? -8.307 17.975 -13.595 1.00 70.25 105 ARG A CA 1
ATOM 826 C C . ARG A 1 105 ? -9.712 17.733 -13.058 1.00 70.25 105 ARG A C 1
ATOM 828 O O . ARG A 1 105 ? -10.688 18.325 -13.516 1.00 70.25 105 ARG A O 1
ATOM 835 N N . VAL A 1 106 ? -9.799 16.908 -12.019 1.00 72.69 106 VAL A N 1
ATOM 836 C CA . VAL A 1 106 ? -11.042 16.743 -11.261 1.00 72.69 106 VAL A CA 1
ATOM 837 C C . VAL A 1 106 ? -11.103 17.792 -10.157 1.00 72.69 106 VAL A C 1
ATOM 839 O O . VAL A 1 106 ? -10.440 17.657 -9.134 1.00 72.69 106 VAL A O 1
ATOM 842 N N . GLY A 1 107 ? -11.925 18.822 -10.368 1.00 71.56 107 GLY A N 1
ATOM 843 C CA . GLY A 1 107 ? -12.109 19.944 -9.441 1.00 71.56 107 GLY A CA 1
ATOM 844 C C . GLY A 1 107 ? -11.173 21.132 -9.704 1.00 71.56 107 GLY A C 1
ATOM 845 O O . GLY A 1 107 ? -10.192 21.024 -10.441 1.00 71.56 107 GLY A O 1
ATOM 846 N N . LEU A 1 108 ? -11.490 22.283 -9.101 1.00 69.56 108 LEU A N 1
ATOM 847 C CA . LEU A 1 108 ? -10.664 23.494 -9.166 1.00 69.56 108 LEU A CA 1
ATOM 848 C C . LEU A 1 108 ? -9.400 23.290 -8.317 1.00 69.56 108 LEU A C 1
ATOM 850 O O . LEU A 1 108 ? -9.516 23.000 -7.131 1.00 69.56 108 LEU A O 1
ATOM 854 N N . ASP A 1 109 ? -8.219 23.370 -8.939 1.00 71.38 109 ASP A N 1
ATOM 855 C CA . ASP A 1 109 ? -6.922 22.994 -8.340 1.00 71.38 109 ASP A CA 1
ATOM 856 C C . ASP A 1 109 ? -6.887 21.593 -7.708 1.00 71.38 109 ASP A C 1
ATOM 858 O O . ASP A 1 109 ? -6.092 21.290 -6.817 1.00 71.38 109 ASP A O 1
ATOM 862 N N . GLY A 1 110 ? -7.745 20.704 -8.207 1.00 70.81 110 GLY A N 1
ATOM 863 C CA . GLY A 1 110 ? -7.813 19.330 -7.747 1.00 70.81 110 GLY A CA 1
ATOM 864 C C . GLY A 1 110 ? -6.644 18.468 -8.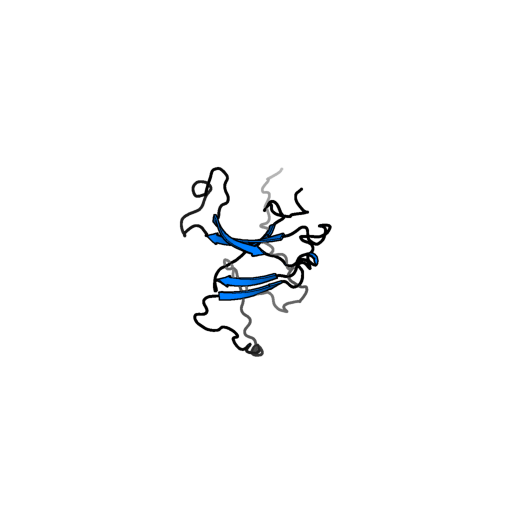232 1.00 70.81 110 GLY A C 1
ATOM 865 O O . GLY A 1 110 ? -5.847 18.876 -9.087 1.00 70.81 110 GLY A O 1
ATOM 866 N N . PRO A 1 111 ? -6.527 17.244 -7.693 1.00 73.56 111 PRO A N 1
ATOM 867 C CA . PRO A 1 111 ? -5.496 16.314 -8.113 1.00 73.56 111 PRO A CA 1
ATOM 868 C C . PRO A 1 111 ? -5.629 15.980 -9.603 1.00 73.56 111 PRO A C 1
ATOM 870 O O . PRO A 1 111 ? -6.716 15.972 -10.183 1.00 73.56 111 PRO A O 1
ATOM 873 N N . TRP A 1 112 ? -4.486 15.674 -10.212 1.00 72.44 112 TRP A N 1
ATOM 874 C CA . TRP A 1 112 ? -4.412 15.228 -11.601 1.00 72.44 112 TRP A CA 1
ATOM 875 C C . TRP A 1 112 ? -5.107 13.879 -11.823 1.00 72.44 112 TRP A C 1
ATOM 877 O O . TRP A 1 112 ? -5.727 13.686 -12.863 1.00 72.44 112 TRP A O 1
ATOM 887 N N . ASP A 1 113 ? -5.054 12.994 -10.822 1.00 79.50 113 ASP A N 1
ATOM 888 C CA . ASP A 1 113 ? -5.652 11.660 -10.856 1.00 79.50 113 ASP A CA 1
ATOM 889 C C . ASP A 1 113 ? -6.739 11.500 -9.793 1.00 79.50 113 ASP A C 1
ATOM 891 O O . ASP A 1 113 ? -6.644 12.016 -8.672 1.00 79.50 113 ASP A O 1
ATOM 895 N N . ILE A 1 114 ? -7.761 10.712 -10.124 1.00 84.88 114 ILE A N 1
ATOM 896 C CA . ILE A 1 114 ? -8.851 10.406 -9.201 1.00 84.88 114 ILE A CA 1
ATOM 897 C C . ILE A 1 114 ? -8.380 9.340 -8.217 1.00 84.88 114 ILE A C 1
ATOM 899 O O . ILE A 1 114 ? -7.923 8.267 -8.608 1.00 84.88 114 ILE A O 1
ATOM 903 N N . LYS A 1 115 ? -8.580 9.599 -6.925 1.00 89.44 115 LYS A N 1
ATOM 904 C CA . LYS A 1 115 ? -8.482 8.585 -5.872 1.00 89.44 115 LYS A CA 1
ATOM 905 C C . LYS A 1 115 ? -9.884 8.082 -5.546 1.00 89.44 115 LYS A C 1
ATOM 907 O O . LYS A 1 115 ? -10.696 8.824 -4.996 1.00 89.44 115 LYS A O 1
ATOM 912 N N . ARG A 1 116 ? -10.178 6.826 -5.877 1.00 91.88 116 ARG A N 1
ATOM 913 C CA . ARG A 1 116 ? -11.473 6.199 -5.589 1.00 91.88 116 ARG A CA 1
ATOM 914 C C . ARG A 1 116 ? -11.357 5.283 -4.382 1.00 91.88 116 ARG A C 1
ATOM 916 O O . ARG A 1 116 ? -10.611 4.308 -4.418 1.00 91.88 116 ARG A O 1
ATOM 923 N N . VAL A 1 117 ? -12.133 5.562 -3.338 1.00 96.06 117 VAL A N 1
ATOM 924 C CA . VAL A 1 117 ? -12.218 4.692 -2.157 1.00 96.06 117 VAL A CA 1
ATOM 925 C C . VAL A 1 117 ? -12.812 3.340 -2.556 1.00 96.06 117 VAL A C 1
ATOM 927 O O . VAL A 1 117 ? -13.889 3.276 -3.147 1.00 96.06 117 VAL A O 1
ATOM 930 N N . LEU A 1 118 ? -12.088 2.268 -2.239 1.00 96.75 118 LEU A N 1
ATOM 931 C CA . LEU A 1 118 ? -12.536 0.883 -2.388 1.00 96.75 118 LEU A CA 1
ATOM 932 C C . LEU A 1 118 ? -13.342 0.431 -1.168 1.00 96.75 118 LEU A C 1
ATOM 934 O O . LEU A 1 118 ? -14.286 -0.340 -1.301 1.00 96.75 118 LEU A O 1
ATOM 938 N N . GLY A 1 119 ? -12.971 0.920 0.015 1.00 96.81 119 GLY A N 1
ATOM 939 C CA . GLY A 1 119 ? -13.655 0.623 1.265 1.00 96.81 119 GLY A CA 1
ATOM 940 C C . GLY A 1 119 ? -12.785 0.924 2.478 1.00 96.81 119 GLY A C 1
ATOM 941 O O . GLY A 1 119 ? -11.695 1.492 2.363 1.00 96.81 119 GLY A O 1
ATOM 942 N N . THR A 1 120 ? -13.276 0.520 3.645 1.00 98.06 120 THR A N 1
ATOM 943 C CA . THR A 1 120 ? -12.521 0.564 4.898 1.00 98.06 120 THR A CA 1
ATOM 944 C C . THR A 1 120 ? -12.499 -0.799 5.562 1.00 98.06 120 THR A C 1
ATOM 946 O O . THR A 1 120 ? -13.496 -1.517 5.505 1.00 98.06 120 THR A O 1
ATOM 949 N N . VAL A 1 121 ? -11.407 -1.113 6.248 1.00 97.94 121 VAL A N 1
ATOM 950 C CA . VAL A 1 121 ? -11.247 -2.344 7.033 1.00 97.94 121 VAL A CA 1
ATOM 951 C C . VAL A 1 121 ? -10.815 -1.990 8.456 1.00 97.94 121 VAL A C 1
ATOM 953 O O . VAL A 1 121 ? -10.088 -1.009 8.625 1.00 97.94 121 VAL A O 1
ATOM 956 N N . PRO A 1 122 ? -11.288 -2.713 9.483 1.00 97.62 122 PRO A N 1
ATOM 957 C CA . PRO A 1 122 ? -10.856 -2.486 10.858 1.00 97.62 122 PRO A CA 1
ATOM 958 C C . PRO A 1 122 ? -9.403 -2.932 11.063 1.00 97.62 122 PRO A C 1
ATOM 960 O O . PRO A 1 122 ? -8.865 -3.715 10.278 1.00 97.62 122 PRO A O 1
ATOM 963 N N . ILE A 1 123 ? -8.790 -2.411 12.122 1.00 96.88 123 ILE A N 1
ATOM 964 C CA . ILE A 1 123 ? -7.462 -2.801 12.604 1.00 96.88 123 ILE A CA 1
ATOM 965 C C . ILE A 1 123 ? -7.636 -3.372 14.008 1.00 96.88 123 ILE A C 1
ATOM 967 O O . ILE A 1 123 ? -8.451 -2.871 14.789 1.00 96.88 123 ILE A O 1
ATOM 971 N N . GLU A 1 124 ? -6.884 -4.419 14.313 1.00 96.94 124 GLU A N 1
ATOM 972 C CA . GLU A 1 124 ? -6.870 -5.034 15.633 1.00 96.94 124 GLU A CA 1
ATOM 973 C C . GLU A 1 124 ? -6.178 -4.126 16.668 1.00 96.94 124 GLU A C 1
ATOM 975 O O . GLU A 1 124 ? -5.369 -3.263 16.310 1.00 96.94 124 GLU A O 1
ATOM 980 N N . PRO A 1 125 ? -6.451 -4.295 17.975 1.00 94.25 125 PRO A N 1
ATOM 981 C CA . PRO A 1 125 ? -5.860 -3.453 19.020 1.00 94.25 125 PRO A CA 1
ATOM 982 C C . PRO A 1 125 ? -4.323 -3.442 19.053 1.00 94.25 125 PRO A C 1
ATOM 984 O O . PRO A 1 125 ? -3.729 -2.472 19.526 1.00 94.25 125 PRO A O 1
ATOM 987 N N . ASP A 1 126 ? -3.681 -4.502 18.561 1.00 94.62 126 ASP A N 1
ATOM 988 C CA . ASP A 1 126 ? -2.223 -4.624 18.472 1.00 94.62 126 ASP A CA 1
ATOM 989 C C . ASP A 1 126 ? -1.615 -3.898 17.256 1.00 94.62 126 ASP A C 1
ATOM 991 O O . ASP A 1 126 ? -0.395 -3.749 17.184 1.00 94.62 126 ASP A O 1
ATOM 995 N N . GLY A 1 127 ? -2.446 -3.371 16.349 1.00 95.31 127 GLY A N 1
ATOM 996 C CA . GLY A 1 127 ? -2.024 -2.707 15.115 1.00 95.31 127 GLY A CA 1
ATOM 997 C C . GLY A 1 127 ? -1.965 -3.630 13.895 1.00 95.31 127 GLY A C 1
ATOM 998 O O . GLY A 1 127 ? -1.567 -3.172 12.818 1.00 95.31 127 GLY A O 1
ATOM 999 N N . SER A 1 128 ? -2.356 -4.899 14.042 1.00 97.31 128 SER A N 1
ATOM 1000 C CA . SER A 1 128 ? -2.418 -5.869 12.949 1.00 97.31 128 SER A CA 1
ATOM 1001 C C . SER A 1 128 ? -3.722 -5.769 12.151 1.00 97.31 128 SER A C 1
ATOM 1003 O O . SER A 1 128 ? -4.742 -5.260 12.620 1.00 97.31 128 SER A O 1
ATOM 1005 N N . ALA A 1 129 ? -3.704 -6.240 10.904 1.00 97.44 129 ALA A N 1
ATOM 1006 C CA . ALA A 1 129 ? -4.914 -6.385 10.099 1.00 97.44 129 ALA A CA 1
ATOM 1007 C C . ALA A 1 129 ? -4.741 -7.464 9.029 1.00 97.44 129 ALA A C 1
ATOM 1009 O O . ALA A 1 129 ? -3.693 -7.552 8.386 1.00 97.44 129 ALA A O 1
ATOM 1010 N N . MET A 1 130 ? -5.806 -8.223 8.769 1.00 97.88 130 MET A N 1
ATOM 1011 C CA . MET A 1 130 ? -5.872 -9.169 7.658 1.00 97.88 130 MET A CA 1
ATOM 1012 C C . MET A 1 130 ? -7.205 -9.030 6.926 1.00 97.88 130 MET A C 1
ATOM 1014 O O . MET A 1 130 ? -8.270 -9.138 7.528 1.00 97.88 130 MET A O 1
ATOM 1018 N N . PHE A 1 131 ? -7.161 -8.787 5.618 1.00 96.75 131 PHE A N 1
ATOM 1019 C CA . PHE A 1 131 ? -8.363 -8.534 4.822 1.00 96.75 131 PHE A CA 1
ATOM 1020 C C . PHE A 1 131 ? -8.168 -8.906 3.349 1.00 96.75 131 PHE A C 1
ATOM 1022 O O . PHE A 1 131 ? -7.049 -9.093 2.875 1.00 96.75 131 PHE A O 1
ATOM 1029 N N . LEU A 1 132 ? -9.274 -9.024 2.611 1.00 95.88 132 LEU A N 1
ATOM 1030 C CA . LEU A 1 132 ? -9.258 -9.304 1.176 1.00 95.88 132 LEU A CA 1
ATOM 1031 C C . LEU A 1 132 ? -9.196 -8.011 0.362 1.00 95.88 132 LEU A C 1
ATOM 1033 O O . LEU A 1 132 ? -9.903 -7.047 0.652 1.00 95.88 132 LEU A O 1
ATOM 1037 N N . VAL A 1 133 ? -8.399 -8.027 -0.702 1.00 96.19 133 VAL A N 1
ATOM 1038 C CA . VAL A 1 133 ? -8.325 -6.952 -1.698 1.00 96.19 133 VAL A CA 1
ATOM 1039 C C . VAL A 1 133 ? -8.652 -7.489 -3.088 1.00 96.19 133 VAL A C 1
ATOM 1041 O O . VAL A 1 133 ? -8.376 -8.662 -3.354 1.00 96.19 133 VAL A O 1
ATOM 1044 N N . PRO A 1 134 ? -9.218 -6.673 -3.994 1.00 95.19 134 PRO A N 1
ATOM 1045 C CA . PRO A 1 134 ? -9.442 -7.092 -5.371 1.00 95.19 134 PRO A CA 1
ATOM 1046 C C . PRO A 1 134 ? -8.120 -7.411 -6.081 1.00 95.19 134 PRO A C 1
ATOM 1048 O O . PRO A 1 134 ? -7.134 -6.682 -5.950 1.00 95.19 134 PRO A O 1
ATOM 1051 N N . ALA A 1 135 ? -8.098 -8.495 -6.854 1.00 94.69 135 ALA A N 1
ATOM 1052 C CA . ALA A 1 135 ? -6.925 -8.863 -7.639 1.00 94.69 135 ALA A CA 1
ATOM 1053 C C . ALA A 1 135 ? -6.659 -7.814 -8.733 1.00 94.69 135 ALA A C 1
ATOM 1055 O O . ALA A 1 135 ? -7.583 -7.156 -9.215 1.00 94.69 135 ALA A O 1
ATOM 1056 N N . ASN A 1 136 ? -5.392 -7.662 -9.132 1.00 91.81 136 ASN A N 1
ATOM 1057 C CA . ASN A 1 136 ? -4.953 -6.747 -10.198 1.00 91.81 136 ASN A CA 1
ATOM 1058 C C . ASN A 1 136 ? -5.405 -5.286 -10.021 1.00 91.81 136 ASN A C 1
ATOM 1060 O O . ASN A 1 136 ? -5.488 -4.538 -10.993 1.00 91.81 136 ASN A O 1
ATOM 1064 N N . THR A 1 137 ? -5.701 -4.876 -8.788 1.00 92.75 137 THR A N 1
ATOM 1065 C CA . THR A 1 137 ? -6.131 -3.516 -8.471 1.00 92.75 137 THR A CA 1
ATOM 1066 C C . THR A 1 137 ? -5.021 -2.824 -7.689 1.00 92.75 137 THR A C 1
ATOM 1068 O O . THR A 1 137 ? -4.671 -3.301 -6.608 1.00 92.75 137 THR A O 1
ATOM 1071 N N . PRO A 1 138 ? -4.443 -1.720 -8.196 1.00 92.94 138 PRO A N 1
ATOM 1072 C CA . PRO A 1 138 ? -3.478 -0.954 -7.424 1.00 92.94 138 PRO A CA 1
ATOM 1073 C C . PRO A 1 138 ? -4.195 -0.330 -6.228 1.00 92.94 138 PRO A C 1
ATOM 1075 O O . PRO A 1 138 ? -5.247 0.295 -6.386 1.00 92.94 138 PRO A O 1
ATOM 1078 N N . ILE A 1 139 ? -3.628 -0.497 -5.038 1.00 94.94 139 ILE A N 1
ATOM 1079 C CA . ILE A 1 139 ? -4.191 0.036 -3.800 1.00 94.94 139 ILE A CA 1
ATOM 1080 C C . ILE A 1 139 ? -3.177 0.923 -3.089 1.00 94.94 139 ILE A C 1
ATOM 1082 O O . ILE A 1 139 ? -1.979 0.651 -3.095 1.00 94.94 139 ILE A O 1
ATOM 1086 N N . SER A 1 140 ? -3.688 1.960 -2.442 1.00 94.38 140 SER A N 1
ATOM 1087 C CA . SER A 1 140 ? -2.998 2.708 -1.399 1.00 94.38 140 SER A CA 1
ATOM 1088 C C . SER A 1 140 ? -3.823 2.642 -0.119 1.00 94.38 140 SER A C 1
ATOM 1090 O O . SER A 1 140 ? -5.050 2.499 -0.157 1.00 94.38 140 SER A O 1
ATOM 1092 N N . ILE A 1 141 ? -3.132 2.724 1.013 1.00 94.56 141 ILE A N 1
ATOM 1093 C CA . ILE A 1 141 ? -3.693 2.543 2.350 1.00 94.56 141 ILE A CA 1
ATOM 1094 C C . ILE A 1 141 ? -3.512 3.844 3.131 1.00 94.56 141 ILE A C 1
ATOM 1096 O O . ILE A 1 141 ? -2.420 4.405 3.155 1.00 94.56 141 ILE A O 1
ATOM 1100 N N . GLN A 1 142 ? -4.584 4.315 3.764 1.00 95.75 142 GLN A N 1
ATOM 1101 C CA . GLN A 1 142 ? -4.576 5.438 4.702 1.00 95.75 142 GLN A CA 1
ATOM 1102 C C . GLN A 1 142 ? -4.977 4.942 6.100 1.00 95.75 142 GLN A C 1
ATOM 1104 O O . GLN A 1 142 ? -6.084 4.408 6.237 1.00 95.75 142 GLN A O 1
ATOM 1109 N N . PRO A 1 143 ? -4.127 5.096 7.131 1.00 96.19 143 PRO A N 1
ATOM 1110 C CA . PRO A 1 143 ? -4.509 4.843 8.517 1.00 96.19 143 PRO A CA 1
ATOM 1111 C C . PRO A 1 143 ? -5.497 5.916 8.986 1.00 96.19 143 PRO A C 1
ATOM 1113 O O . PRO A 1 143 ? -5.254 7.105 8.789 1.00 96.19 143 PRO A O 1
ATOM 1116 N N . LEU A 1 144 ? -6.611 5.499 9.587 1.00 97.62 144 LEU A N 1
ATOM 1117 C CA . LEU A 1 144 ? -7.653 6.388 10.090 1.00 97.62 144 LEU A CA 1
ATOM 1118 C C . LEU A 1 144 ? -7.824 6.297 11.608 1.00 97.62 144 LEU A C 1
ATOM 1120 O O . LEU A 1 144 ? -7.792 5.193 12.153 1.00 97.62 144 LEU A O 1
ATOM 1124 N N . ASP A 1 145 ? -8.078 7.429 12.262 1.00 96.50 145 ASP A N 1
ATOM 1125 C CA . ASP A 1 145 ? -8.465 7.503 13.677 1.00 96.50 145 ASP A CA 1
ATOM 1126 C C . ASP A 1 145 ? -9.952 7.152 13.906 1.00 96.50 145 ASP A C 1
ATOM 1128 O O . ASP A 1 145 ? -10.652 6.666 13.009 1.00 96.50 145 ASP A O 1
ATOM 1132 N N . GLU A 1 146 ? -10.436 7.355 15.134 1.00 96.81 146 GLU A N 1
ATOM 1133 C CA . GLU A 1 146 ? -11.831 7.100 15.515 1.00 96.81 146 GLU A CA 1
ATOM 1134 C C . GLU A 1 146 ? -12.846 8.004 14.801 1.00 96.81 146 GLU A C 1
ATOM 1136 O O . GLU A 1 146 ? -13.954 7.553 14.502 1.00 96.81 146 GLU A O 1
ATOM 1141 N N . ASP A 1 147 ? -12.437 9.220 14.434 1.00 96.69 147 ASP A N 1
ATOM 1142 C CA . ASP A 1 147 ? -13.241 10.179 13.671 1.00 96.69 147 ASP A CA 1
ATOM 1143 C C . ASP A 1 147 ? -13.215 9.893 12.158 1.00 96.69 147 ASP A C 1
ATOM 1145 O O . ASP A 1 147 ? -13.926 10.530 11.375 1.00 96.69 147 ASP A O 1
ATOM 1149 N N . GLY A 1 148 ? -12.386 8.945 11.709 1.00 95.00 148 GLY A N 1
ATOM 1150 C CA . GLY A 1 148 ? -12.200 8.626 10.296 1.00 95.00 148 GLY A CA 1
ATOM 1151 C C . GLY A 1 148 ? -11.278 9.598 9.548 1.00 95.00 148 GLY A C 1
ATOM 1152 O O . GLY A 1 148 ? -11.306 9.629 8.305 1.00 95.00 148 GLY A O 1
ATOM 1153 N N . LYS A 1 149 ? -10.472 10.380 10.274 1.00 95.62 149 LYS A N 1
ATOM 1154 C CA . LYS A 1 149 ? -9.448 11.279 9.726 1.00 95.62 149 LYS A CA 1
ATOM 1155 C C . LYS A 1 149 ? -8.154 10.513 9.505 1.00 95.62 149 LYS A C 1
ATOM 1157 O O . LYS A 1 149 ? -7.871 9.543 10.199 1.00 95.62 149 LYS A O 1
ATOM 1162 N N . GLU A 1 150 ? -7.372 10.944 8.520 1.00 95.00 150 GLU A N 1
ATOM 1163 C CA . GLU A 1 150 ? -6.048 10.368 8.291 1.00 95.00 150 GLU A CA 1
ATOM 1164 C C . GLU A 1 150 ? -5.133 10.661 9.482 1.00 95.00 150 GLU A C 1
ATOM 1166 O O . GLU A 1 150 ? -4.984 11.813 9.889 1.00 95.00 150 GLU A O 1
ATOM 1171 N N . VAL A 1 151 ? -4.486 9.618 9.999 1.00 93.31 151 VAL A N 1
ATOM 1172 C CA . VAL A 1 151 ? -3.428 9.753 10.997 1.00 93.31 151 VAL A CA 1
ATOM 1173 C C . VAL A 1 151 ? -2.109 9.943 10.268 1.00 93.31 151 VAL A C 1
ATOM 1175 O O . VAL A 1 151 ? -1.557 8.999 9.706 1.00 93.31 151 VAL A O 1
ATOM 1178 N N . ASN A 1 152 ? -1.599 11.168 10.289 1.00 82.62 152 ASN A N 1
ATOM 1179 C CA . ASN A 1 152 ? -0.311 11.496 9.702 1.00 82.62 152 ASN A CA 1
ATOM 1180 C C . ASN A 1 152 ? 0.475 12.395 10.668 1.00 82.62 152 ASN A C 1
ATOM 1182 O O . ASN A 1 152 ? 0.116 13.559 10.833 1.00 82.62 152 ASN A O 1
ATOM 1186 N N . PRO A 1 153 ? 1.528 11.886 11.329 1.00 71.62 153 PRO A N 1
ATOM 1187 C CA . PRO A 1 153 ? 2.343 12.685 12.241 1.00 71.62 153 PRO A CA 1
ATOM 1188 C C . PRO A 1 153 ? 3.289 13.662 11.517 1.00 71.62 153 PRO A C 1
ATOM 1190 O O . PRO A 1 153 ? 3.918 14.483 12.175 1.00 71.62 153 PRO A O 1
ATOM 1193 N N . ASN A 1 154 ? 3.401 13.590 10.183 1.00 62.41 154 ASN A N 1
ATOM 1194 C CA . ASN A 1 154 ? 4.358 14.356 9.376 1.00 62.41 154 ASN A CA 1
ATOM 1195 C C . ASN A 1 154 ? 3.701 15.459 8.526 1.00 62.41 154 ASN A C 1
ATOM 1197 O O . ASN A 1 154 ? 4.180 15.768 7.435 1.00 62.41 154 ASN A O 1
ATOM 1201 N N . VAL A 1 155 ? 2.606 16.053 9.000 1.00 53.72 155 VAL A N 1
ATOM 1202 C CA . VAL A 1 155 ? 2.066 17.292 8.416 1.00 53.72 155 VAL A CA 1
ATOM 1203 C C . VAL A 1 155 ? 2.814 18.483 9.015 1.00 53.72 155 VAL A C 1
ATOM 1205 O O . VAL A 1 155 ? 2.540 18.889 10.142 1.00 53.72 155 VAL A O 1
ATOM 1208 N N . TRP A 1 156 ? 3.772 19.009 8.251 1.00 36.22 156 TRP A N 1
ATOM 1209 C CA . TRP A 1 156 ? 4.322 20.357 8.403 1.00 36.22 156 TRP A CA 1
ATOM 1210 C C . TRP A 1 156 ? 3.897 21.190 7.199 1.00 36.22 156 TRP A C 1
ATOM 1212 O O . TRP A 1 156 ? 4.019 20.665 6.066 1.00 36.22 156 TRP A O 1
#